Protein AF-A0A8C5YFV2-F1 (afdb_monomer_lite)

Organism: Microcebus murinus (NCBI:txid30608)

InterPro domains:
  IPR001377 Small ribosomal subunit protein eS6 [PF01092] (3-50)
  IPR001377 Small ribosomal subunit protein eS6 [PTHR11502] (2-72)
  IPR001377 Small ribosomal subunit protein eS6 [SM01405] (1-50)

Foldseek 3Di:
DAPPDPVDDDPDHPDDDDDDDDDPDDDPPDPDDDDDDDDDDPDDDPPPVPDDDDDPDDDPDPVRVCVVVVPDDPPPPDD

pLDDT: mean 86.73, std 11.62, range [44.0, 94.56]

Structure (mmCIF, N/CA/C/O backbone):
data_AF-A0A8C5YFV2-F1
#
_entry.id   AF-A0A8C5YFV2-F1
#
loop_
_atom_site.group_PDB
_atom_site.id
_atom_site.type_symbol
_atom_site.label_atom_id
_atom_site.label_alt_id
_atom_site.label_comp_id
_atom_site.label_asym_id
_atom_site.label_entity_id
_atom_site.label_seq_id
_atom_site.pdbx_PDB_ins_code
_atom_site.Cartn_x
_atom_site.Cartn_y
_atom_site.Cartn_z
_atom_site.occupancy
_atom_site.B_iso_or_equiv
_atom_site.auth_seq_id
_atom_site.auth_comp_id
_atom_site.auth_asym_id
_atom_site.auth_atom_id
_atom_site.pdbx_PDB_model_num
ATOM 1 N N . MET A 1 1 ? 16.727 8.081 -9.449 1.00 87.50 1 MET A N 1
ATOM 2 C CA . MET A 1 1 ? 15.945 8.000 -8.198 1.00 87.50 1 MET A CA 1
ATOM 3 C C . MET A 1 1 ? 16.784 8.466 -7.029 1.00 87.50 1 MET A C 1
ATOM 5 O O . MET A 1 1 ? 17.957 8.113 -6.978 1.00 87.50 1 MET A O 1
ATOM 9 N N . CYS A 1 2 ? 16.195 9.269 -6.143 1.00 90.19 2 CYS A N 1
ATOM 10 C CA . CYS A 1 2 ? 16.778 9.723 -4.876 1.00 90.19 2 CYS A CA 1
ATOM 11 C C . CYS A 1 2 ? 15.979 9.177 -3.671 1.00 90.19 2 CYS A C 1
ATOM 13 O O . CYS A 1 2 ? 15.043 8.390 -3.835 1.00 90.19 2 CYS A O 1
ATOM 15 N N . LYS A 1 3 ? 16.366 9.560 -2.450 1.00 91.31 3 LYS A N 1
ATOM 16 C CA . LYS A 1 3 ? 15.659 9.192 -1.215 1.00 91.31 3 LYS A CA 1
ATOM 17 C C . LYS A 1 3 ? 14.202 9.683 -1.260 1.00 91.31 3 LYS A C 1
ATOM 19 O O . LYS A 1 3 ? 13.968 10.841 -1.576 1.00 91.31 3 LYS A O 1
ATOM 24 N N . GLY A 1 4 ? 13.253 8.805 -0.925 1.00 90.38 4 GLY A N 1
ATOM 25 C CA . GLY A 1 4 ? 11.814 9.113 -0.895 1.00 90.38 4 GLY A CA 1
ATOM 26 C C . GLY A 1 4 ? 11.012 8.607 -2.100 1.00 90.38 4 GLY A C 1
ATOM 27 O O . GLY A 1 4 ? 9.788 8.636 -2.061 1.00 90.38 4 GLY A O 1
ATOM 28 N N . HIS A 1 5 ? 11.663 8.086 -3.145 1.00 91.56 5 HIS A N 1
ATOM 29 C CA . HIS A 1 5 ? 10.954 7.415 -4.239 1.00 91.56 5 HIS A CA 1
ATOM 30 C C . HIS A 1 5 ? 10.541 5.986 -3.849 1.00 91.56 5 HIS A C 1
ATOM 32 O O . HIS A 1 5 ? 11.363 5.223 -3.347 1.00 91.56 5 HIS A O 1
ATOM 38 N N . SER A 1 6 ? 9.296 5.601 -4.149 1.00 88.44 6 SER A N 1
ATOM 39 C CA . SER A 1 6 ? 8.687 4.318 -3.750 1.00 88.44 6 SER A CA 1
ATOM 40 C C . SER A 1 6 ? 9.480 3.077 -4.184 1.00 88.44 6 SER A C 1
ATOM 42 O O . SER A 1 6 ? 9.664 2.157 -3.394 1.00 88.44 6 SER A O 1
ATOM 44 N N . CYS A 1 7 ? 10.001 3.047 -5.413 1.00 90.38 7 CYS A N 1
ATOM 45 C CA . CYS A 1 7 ? 10.711 1.878 -5.949 1.00 90.38 7 CYS A CA 1
ATOM 46 C C . CYS A 1 7 ? 12.224 1.875 -5.652 1.00 90.38 7 CYS A C 1
ATOM 48 O O . CYS A 1 7 ? 12.979 1.148 -6.305 1.00 90.38 7 CYS A O 1
ATOM 50 N N . TYR A 1 8 ? 12.707 2.717 -4.730 1.00 93.12 8 TYR A N 1
ATOM 51 C CA . TYR A 1 8 ? 14.137 2.853 -4.469 1.00 93.12 8 TYR A CA 1
ATOM 52 C C . TYR A 1 8 ? 14.476 3.024 -2.989 1.00 93.12 8 TYR A C 1
ATOM 54 O O . TYR A 1 8 ? 13.965 3.907 -2.304 1.00 93.12 8 TYR A O 1
ATOM 62 N N . ARG A 1 9 ? 15.435 2.220 -2.517 1.00 91.00 9 ARG A N 1
ATOM 63 C CA . ARG A 1 9 ? 15.998 2.313 -1.169 1.00 91.00 9 ARG A CA 1
ATOM 64 C C . ARG A 1 9 ? 17.471 2.738 -1.245 1.00 91.00 9 ARG A C 1
ATOM 66 O O . ARG A 1 9 ? 18.283 1.926 -1.695 1.00 91.00 9 ARG A O 1
ATOM 73 N N . PRO A 1 10 ? 17.834 3.960 -0.816 1.00 93.50 10 PRO A N 1
ATOM 74 C CA . PRO A 1 10 ? 19.227 4.404 -0.812 1.00 93.50 10 PRO A CA 1
ATOM 75 C C . PRO A 1 10 ? 20.055 3.603 0.202 1.00 93.50 10 PRO A C 1
ATOM 77 O O . PRO A 1 10 ? 19.563 3.279 1.287 1.00 93.50 10 PRO A O 1
ATOM 80 N N . ARG A 1 11 ? 21.308 3.283 -0.140 1.00 92.44 11 ARG A N 1
ATOM 81 C CA . ARG A 1 11 ? 22.271 2.634 0.771 1.00 92.44 11 ARG A CA 1
ATOM 82 C C . ARG A 1 11 ? 23.169 3.649 1.465 1.00 92.44 11 ARG A C 1
ATOM 84 O O . ARG A 1 11 ? 23.620 3.390 2.576 1.00 92.44 11 ARG A O 1
ATOM 91 N N . ARG A 1 12 ? 23.406 4.797 0.827 1.00 92.75 12 ARG A N 1
ATOM 92 C CA . ARG A 1 12 ? 24.144 5.931 1.396 1.00 92.75 12 ARG A CA 1
ATOM 93 C C . ARG A 1 12 ? 23.357 7.228 1.237 1.00 92.75 12 ARG A C 1
ATOM 95 O O . ARG A 1 12 ? 22.510 7.363 0.351 1.00 92.75 12 ARG A O 1
ATOM 102 N N . THR A 1 13 ? 23.637 8.193 2.104 1.00 91.50 13 THR A N 1
ATOM 103 C CA . THR A 1 13 ? 23.052 9.534 2.010 1.00 91.50 13 THR A CA 1
ATOM 104 C C . THR A 1 13 ? 23.502 10.206 0.712 1.00 91.50 13 THR A C 1
ATOM 106 O O . THR A 1 13 ? 24.667 10.118 0.342 1.00 91.50 13 THR A O 1
ATOM 109 N N . GLY A 1 14 ? 22.570 10.839 -0.006 1.00 90.69 14 GLY A N 1
ATOM 110 C CA . GLY A 1 14 ? 22.853 11.527 -1.274 1.00 90.69 14 GLY A CA 1
ATOM 111 C C . GLY A 1 14 ? 22.928 10.629 -2.516 1.00 90.69 14 GLY A C 1
ATOM 112 O O . GLY A 1 14 ? 23.052 11.141 -3.625 1.00 90.69 14 GLY A O 1
ATOM 113 N N . GLU A 1 15 ? 22.799 9.306 -2.376 1.00 93.50 15 GLU A N 1
ATOM 114 C CA . GLU A 1 15 ? 22.888 8.379 -3.509 1.00 93.50 15 GLU A CA 1
ATOM 115 C C . GLU A 1 15 ? 21.756 8.596 -4.529 1.00 93.50 15 GLU A C 1
ATOM 117 O O . GLU A 1 15 ? 20.564 8.590 -4.186 1.00 93.50 15 GLU A O 1
ATOM 122 N N . ARG A 1 16 ? 22.129 8.709 -5.811 1.00 92.31 16 ARG A N 1
ATOM 123 C CA . ARG A 1 16 ? 21.196 8.716 -6.942 1.00 92.31 16 ARG A CA 1
ATOM 124 C C . ARG A 1 16 ? 21.494 7.546 -7.869 1.00 92.31 16 ARG A C 1
ATOM 126 O O . ARG A 1 16 ? 22.622 7.376 -8.314 1.00 92.31 16 ARG A O 1
ATOM 133 N N . LYS A 1 17 ? 20.462 6.768 -8.202 1.00 92.56 17 LYS A N 1
ATOM 134 C CA . LYS A 1 17 ? 20.588 5.603 -9.094 1.00 92.56 17 LYS A CA 1
ATOM 135 C C . LYS A 1 17 ? 19.566 5.633 -10.223 1.00 92.56 17 LYS A C 1
ATOM 137 O O . LYS A 1 17 ? 18.409 6.006 -10.003 1.00 92.56 17 LYS A O 1
ATOM 142 N N . ARG A 1 18 ? 19.974 5.231 -11.431 1.00 93.31 18 ARG A N 1
ATOM 143 C CA . ARG A 1 18 ? 19.062 4.995 -12.561 1.00 93.31 18 ARG A CA 1
ATOM 144 C C . ARG A 1 18 ? 18.463 3.593 -12.431 1.00 93.31 18 ARG A C 1
ATOM 146 O O . ARG A 1 18 ? 19.189 2.619 -12.248 1.00 93.31 18 ARG A O 1
ATOM 153 N N . LYS A 1 19 ? 17.137 3.504 -12.479 1.00 92.69 19 LYS A N 1
ATOM 154 C CA . LYS A 1 19 ? 16.366 2.256 -12.438 1.00 92.69 19 LYS A CA 1
ATOM 155 C C . LYS A 1 19 ? 15.248 2.373 -13.468 1.00 92.69 19 LYS A C 1
ATOM 157 O O . LYS A 1 19 ? 14.644 3.438 -13.571 1.00 92.69 19 LYS A O 1
ATOM 162 N N . SER A 1 20 ? 15.003 1.307 -14.220 1.00 92.94 20 SER A N 1
ATOM 163 C CA . SER A 1 20 ? 13.804 1.176 -15.041 1.00 92.94 20 SER A CA 1
ATOM 164 C C . SER A 1 20 ? 12.612 0.860 -14.138 1.00 92.94 20 SER A C 1
ATOM 166 O O . SER A 1 20 ? 12.722 0.069 -13.200 1.00 9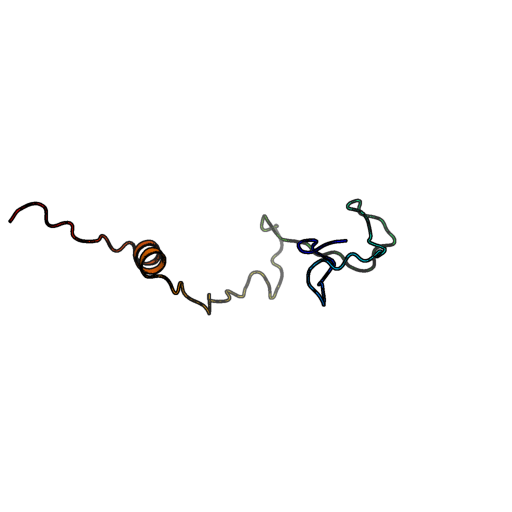2.94 20 SER A O 1
ATOM 168 N N . VAL A 1 21 ? 11.484 1.507 -14.406 1.00 92.38 21 VAL A N 1
ATOM 169 C CA . VAL A 1 21 ? 10.199 1.252 -13.750 1.00 92.38 21 VAL A CA 1
ATOM 170 C C . VAL A 1 21 ? 9.107 1.225 -14.804 1.00 92.38 21 VAL A C 1
ATOM 172 O O . VAL A 1 21 ? 9.249 1.841 -15.860 1.00 92.38 21 VAL A O 1
ATOM 175 N N . ARG A 1 22 ? 8.024 0.503 -14.521 1.00 90.81 22 ARG A N 1
ATOM 176 C CA . ARG A 1 22 ? 6.807 0.563 -15.333 1.00 90.81 22 ARG A CA 1
ATOM 177 C C . ARG A 1 22 ? 6.047 1.856 -15.012 1.00 90.81 22 ARG A C 1
ATOM 179 O O . ARG A 1 22 ? 6.145 2.369 -13.897 1.00 90.81 22 ARG A O 1
ATOM 186 N N . GLY A 1 23 ? 5.347 2.394 -16.009 1.00 91.31 23 GLY A N 1
ATOM 187 C CA . GLY A 1 23 ? 4.510 3.588 -15.866 1.00 91.31 23 GLY A CA 1
ATOM 188 C C . GLY A 1 23 ? 3.203 3.311 -15.116 1.00 91.31 23 GLY A C 1
ATOM 189 O O . GLY A 1 23 ? 2.972 2.201 -14.646 1.00 91.31 23 GLY A O 1
ATOM 190 N N . CYS A 1 24 ? 2.342 4.325 -15.013 1.00 92.94 24 CYS A N 1
ATOM 191 C CA . CYS A 1 24 ? 1.041 4.217 -14.339 1.00 92.94 24 CYS A CA 1
ATOM 192 C C . CYS A 1 24 ? -0.073 3.595 -15.198 1.00 92.94 24 CYS A C 1
ATOM 194 O O . CYS A 1 24 ? -1.133 3.279 -14.668 1.00 92.94 24 CYS A O 1
ATOM 196 N N . ILE A 1 25 ? 0.144 3.447 -16.506 1.00 94.38 25 ILE A N 1
ATOM 197 C CA . ILE A 1 25 ? -0.857 2.922 -17.437 1.00 94.38 25 ILE A CA 1
ATOM 198 C C . ILE A 1 25 ? -0.863 1.394 -17.359 1.00 94.38 25 ILE A C 1
ATOM 200 O O . ILE A 1 25 ? 0.190 0.753 -17.414 1.00 94.38 25 ILE A O 1
ATOM 204 N N . VAL A 1 26 ? -2.060 0.828 -17.229 1.00 94.56 26 VAL A N 1
ATOM 205 C CA . VAL A 1 26 ? -2.278 -0.619 -17.200 1.00 94.56 26 VAL A CA 1
ATOM 206 C C . VAL A 1 26 ? -2.212 -1.163 -18.626 1.00 94.56 26 VAL A C 1
ATOM 208 O O . VAL A 1 26 ? -2.813 -0.604 -19.536 1.00 94.56 26 VAL A O 1
ATOM 211 N N . ASP A 1 27 ? -1.460 -2.244 -18.807 1.00 93.19 27 ASP A N 1
ATOM 212 C CA . ASP A 1 27 ? -1.170 -2.874 -20.095 1.00 93.19 27 ASP A CA 1
ATOM 213 C C . ASP A 1 27 ? -1.256 -4.401 -19.947 1.00 93.19 27 ASP A C 1
ATOM 215 O O . ASP A 1 27 ? -1.014 -4.931 -18.858 1.00 93.19 27 ASP A O 1
ATOM 219 N N . ALA A 1 28 ? -1.561 -5.110 -21.035 1.00 93.12 28 ALA A N 1
ATOM 220 C CA . ALA A 1 28 ? -1.699 -6.568 -21.050 1.00 93.12 28 ALA A CA 1
ATOM 221 C C . ALA A 1 28 ? -0.386 -7.299 -20.714 1.00 93.12 28 ALA A C 1
ATOM 223 O O . ALA A 1 28 ? -0.406 -8.439 -20.263 1.00 93.12 28 ALA A O 1
ATOM 224 N N . ASN A 1 29 ? 0.762 -6.630 -20.867 1.00 92.69 29 ASN A N 1
ATOM 225 C CA . ASN A 1 29 ? 2.074 -7.192 -20.539 1.00 92.69 29 ASN A CA 1
ATOM 226 C C . ASN A 1 29 ? 2.411 -7.157 -19.030 1.00 92.69 29 ASN A C 1
ATOM 228 O O . ASN A 1 29 ? 3.547 -7.444 -18.645 1.00 92.69 29 ASN A O 1
ATOM 232 N N . LEU A 1 30 ? 1.485 -6.739 -18.159 1.00 92.25 30 LEU A N 1
ATOM 233 C CA . LEU A 1 30 ? 1.689 -6.746 -16.707 1.00 92.25 30 LEU A CA 1
ATOM 234 C C . LEU A 1 30 ? 1.416 -8.140 -16.126 1.00 92.25 30 LEU A C 1
ATOM 236 O O . LEU A 1 30 ? 0.331 -8.680 -16.286 1.00 92.25 30 LEU A O 1
ATOM 240 N N . SER A 1 31 ? 2.375 -8.699 -15.383 1.00 92.19 31 SER A N 1
ATOM 241 C CA . SER A 1 31 ? 2.216 -10.028 -14.772 1.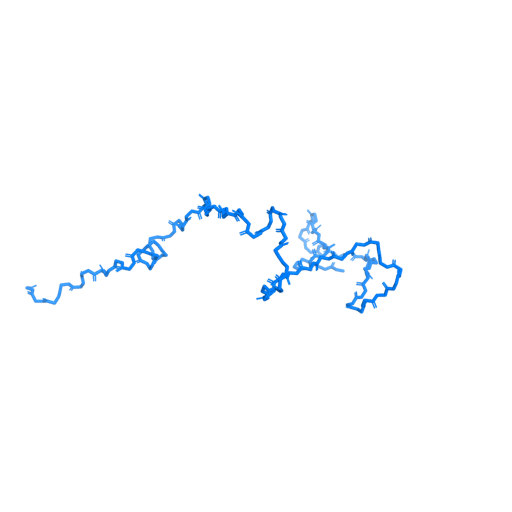00 92.19 31 SER A CA 1
ATOM 242 C C . SER A 1 31 ? 1.307 -10.045 -13.536 1.00 92.19 31 SER A C 1
ATOM 244 O O . SER A 1 31 ? 0.708 -11.071 -13.241 1.00 92.19 31 SER A O 1
ATOM 246 N N . VAL A 1 32 ? 1.237 -8.946 -12.775 1.00 93.38 32 VAL A N 1
ATOM 247 C CA . VAL A 1 32 ? 0.497 -8.866 -11.501 1.00 93.38 32 VAL A CA 1
ATOM 248 C C . VAL A 1 32 ? -0.117 -7.475 -11.339 1.00 93.38 32 VAL A C 1
ATOM 250 O O . VAL A 1 32 ? 0.532 -6.471 -11.644 1.00 93.38 32 VAL A O 1
ATOM 253 N N . LEU A 1 33 ? -1.343 -7.417 -10.808 1.00 94.12 33 LEU A N 1
ATOM 254 C CA . LEU A 1 33 ? -2.039 -6.189 -10.416 1.00 94.12 33 LEU A CA 1
ATOM 255 C C . LEU A 1 33 ? -2.397 -6.233 -8.927 1.00 94.12 33 LEU A C 1
ATOM 257 O O . LEU A 1 33 ? -2.873 -7.248 -8.428 1.00 94.12 33 LEU A O 1
ATOM 261 N N . ASN A 1 34 ? -2.208 -5.110 -8.233 1.00 92.62 34 ASN A N 1
ATOM 262 C CA . ASN A 1 34 ? -2.630 -4.936 -6.844 1.00 92.62 34 ASN A CA 1
ATOM 263 C C . ASN A 1 34 ? -3.901 -4.082 -6.818 1.00 92.62 34 ASN A C 1
ATOM 265 O O . ASN A 1 34 ? -3.861 -2.919 -7.219 1.00 92.62 34 ASN A O 1
ATOM 269 N N . LEU A 1 35 ? -5.012 -4.652 -6.354 1.00 91.44 35 LEU A N 1
ATOM 270 C CA . LEU A 1 35 ? -6.325 -4.002 -6.318 1.00 91.44 35 LEU A CA 1
ATOM 271 C C . LEU A 1 35 ? -6.813 -3.847 -4.871 1.00 91.44 35 LEU A C 1
ATOM 273 O O . LEU A 1 35 ? -6.447 -4.630 -3.997 1.00 91.44 35 LEU A O 1
ATOM 277 N N . VAL A 1 36 ? -7.657 -2.843 -4.626 1.00 91.25 36 VAL A N 1
ATOM 278 C CA . VAL A 1 36 ? -8.327 -2.613 -3.336 1.00 91.25 36 VAL A CA 1
ATOM 279 C C . VAL A 1 36 ? -9.832 -2.570 -3.574 1.00 91.25 36 VAL A C 1
ATOM 281 O O . VAL A 1 36 ? -10.300 -1.850 -4.455 1.00 91.25 36 VAL A O 1
ATOM 284 N N . ILE A 1 37 ? -10.593 -3.334 -2.789 1.00 89.69 37 ILE A N 1
ATOM 285 C CA . ILE A 1 37 ? -12.056 -3.370 -2.883 1.00 89.69 37 ILE A CA 1
ATOM 286 C C . ILE A 1 37 ? -12.640 -2.168 -2.138 1.00 89.69 37 ILE A C 1
ATOM 288 O O . ILE A 1 37 ? -12.384 -1.986 -0.951 1.00 89.69 37 ILE A O 1
ATOM 292 N N . VAL A 1 38 ? -13.438 -1.356 -2.836 1.00 90.62 38 VAL A N 1
ATOM 293 C CA . VAL A 1 38 ? -14.092 -0.163 -2.262 1.00 90.62 38 VAL A CA 1
ATOM 294 C C . VAL A 1 38 ? -15.558 -0.429 -1.911 1.00 90.62 38 VAL A C 1
ATOM 296 O O . VAL A 1 38 ? -16.067 0.117 -0.936 1.00 90.62 38 VAL A O 1
ATOM 299 N N . LYS A 1 39 ? -16.249 -1.267 -2.692 1.00 89.81 39 LYS A N 1
ATOM 300 C CA . LYS A 1 39 ? -17.659 -1.625 -2.492 1.00 89.81 39 LYS A CA 1
ATOM 301 C C . LYS A 1 39 ? -17.837 -3.133 -2.618 1.00 89.81 39 LYS A C 1
ATOM 303 O O . LYS A 1 39 ? -17.203 -3.755 -3.467 1.00 89.81 39 LYS A O 1
ATOM 308 N N . LYS A 1 40 ? -18.709 -3.697 -1.781 1.00 87.56 40 LYS A N 1
ATOM 309 C CA . LYS A 1 40 ? -19.103 -5.105 -1.848 1.00 87.56 40 LYS A CA 1
ATOM 310 C C . LYS A 1 40 ? -20.023 -5.314 -3.058 1.00 87.56 40 LYS A C 1
ATOM 312 O O . LYS A 1 40 ? -20.931 -4.514 -3.270 1.00 87.56 40 LYS A O 1
ATOM 317 N N . GLY A 1 41 ? -19.747 -6.340 -3.859 1.00 87.38 41 GLY A N 1
ATOM 318 C CA . GLY A 1 41 ? -20.624 -6.764 -4.952 1.00 87.38 41 GLY A CA 1
ATOM 319 C C . GLY A 1 41 ? -21.723 -7.712 -4.467 1.00 87.38 41 GLY A C 1
ATOM 320 O O . GLY A 1 41 ? -21.837 -7.983 -3.276 1.00 87.38 41 GLY A O 1
ATOM 321 N N . GLU A 1 42 ? -22.507 -8.246 -5.401 1.00 86.12 42 GLU A N 1
ATOM 322 C CA . GLU A 1 42 ? -23.575 -9.214 -5.097 1.00 86.12 42 GLU A CA 1
ATOM 323 C C . GLU A 1 42 ? -23.035 -10.547 -4.566 1.00 86.12 42 GLU A C 1
ATOM 325 O O . GLU A 1 42 ? -23.691 -11.212 -3.770 1.00 86.12 42 GLU A O 1
ATOM 330 N N . LYS A 1 43 ? -21.834 -10.940 -5.004 1.00 86.94 43 LYS A N 1
ATOM 331 C CA . LYS A 1 43 ? -21.191 -12.187 -4.592 1.00 86.94 43 LYS A CA 1
ATOM 332 C C . LYS A 1 43 ? -20.206 -11.939 -3.460 1.00 86.94 43 LYS A C 1
ATOM 334 O O . LYS A 1 43 ? -19.334 -11.073 -3.561 1.00 86.94 43 LYS A O 1
ATOM 339 N N . ASP A 1 44 ? -20.326 -12.757 -2.425 1.00 82.19 44 ASP A N 1
ATOM 340 C CA . ASP A 1 44 ? -19.339 -12.864 -1.361 1.00 82.19 44 ASP A CA 1
ATOM 341 C C . ASP A 1 44 ? -18.058 -13.527 -1.867 1.00 82.19 44 ASP A C 1
ATOM 343 O O . ASP A 1 44 ? -18.094 -14.440 -2.696 1.00 82.19 44 ASP A O 1
ATOM 347 N N . ILE A 1 45 ? -16.916 -13.041 -1.379 1.00 85.50 45 ILE A N 1
ATOM 348 C CA . ILE A 1 45 ? -15.600 -13.582 -1.722 1.00 85.50 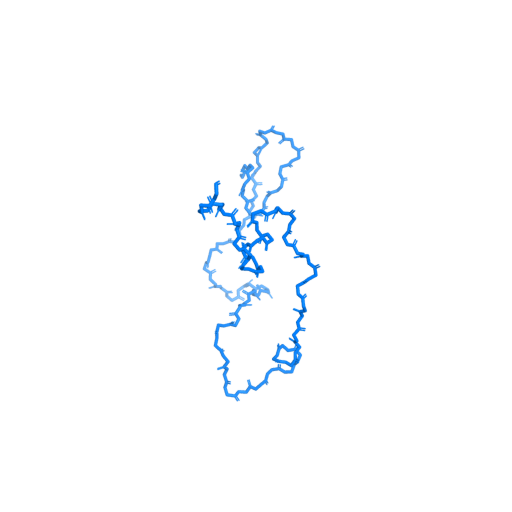45 ILE A CA 1
ATOM 349 C C . ILE A 1 45 ? -15.058 -14.273 -0.469 1.00 85.50 45 ILE A C 1
ATOM 351 O O . ILE A 1 45 ? -14.689 -13.574 0.485 1.00 85.50 45 ILE A O 1
ATOM 355 N N . PRO A 1 46 ? -14.977 -15.616 -0.467 1.00 84.38 46 PRO A N 1
ATOM 356 C CA . PRO A 1 46 ? -14.569 -16.358 0.714 1.00 84.38 46 PRO A CA 1
ATOM 357 C C . PRO A 1 46 ? -13.156 -15.957 1.145 1.00 84.38 46 PRO A C 1
ATOM 359 O O . PRO A 1 46 ? -12.248 -15.820 0.320 1.00 84.38 46 PRO A O 1
ATOM 362 N N . GLY A 1 47 ? -12.973 -15.753 2.448 1.00 83.19 47 GLY A N 1
ATOM 363 C CA . GLY A 1 47 ? -11.680 -15.417 3.057 1.00 83.19 47 GLY A CA 1
ATOM 364 C C . GLY A 1 47 ? -11.348 -13.923 3.117 1.00 83.19 47 GLY A C 1
ATOM 365 O O . GLY A 1 47 ? -10.478 -13.541 3.901 1.00 83.19 47 GLY A O 1
ATOM 366 N N . LEU A 1 48 ? -12.065 -13.069 2.377 1.00 82.69 48 LEU A N 1
ATOM 367 C CA . LEU A 1 48 ? -11.918 -11.612 2.471 1.00 82.69 48 LEU A CA 1
ATOM 368 C C . LEU A 1 48 ? -13.079 -10.957 3.223 1.00 82.69 48 LEU A C 1
ATOM 370 O O . LEU A 1 48 ? -12.846 -10.085 4.055 1.00 82.69 48 LEU A O 1
ATOM 374 N N . THR A 1 49 ? -14.319 -11.362 2.939 1.00 81.25 49 THR A N 1
ATOM 375 C CA . THR A 1 49 ? -15.508 -10.802 3.605 1.00 81.25 49 THR A CA 1
ATOM 376 C C . THR A 1 49 ? -15.759 -11.394 4.986 1.00 81.25 49 THR A C 1
ATOM 378 O O . THR A 1 49 ? -16.406 -10.753 5.809 1.00 81.25 49 THR A O 1
ATOM 381 N N . ASP A 1 50 ? -15.235 -12.589 5.246 1.00 83.44 50 ASP A N 1
ATOM 382 C CA . ASP A 1 50 ? -15.575 -13.367 6.443 1.00 83.44 50 ASP A CA 1
ATOM 383 C C . ASP A 1 50 ? -14.618 -13.097 7.607 1.00 83.44 50 ASP A C 1
ATOM 385 O O . ASP A 1 50 ? -14.930 -13.368 8.765 1.00 83.44 50 ASP A O 1
ATOM 389 N N . THR A 1 51 ? -13.427 -12.577 7.305 1.00 84.75 51 THR A N 1
ATOM 390 C CA . THR A 1 51 ? -12.356 -12.426 8.285 1.00 84.75 51 THR A CA 1
ATOM 391 C C . 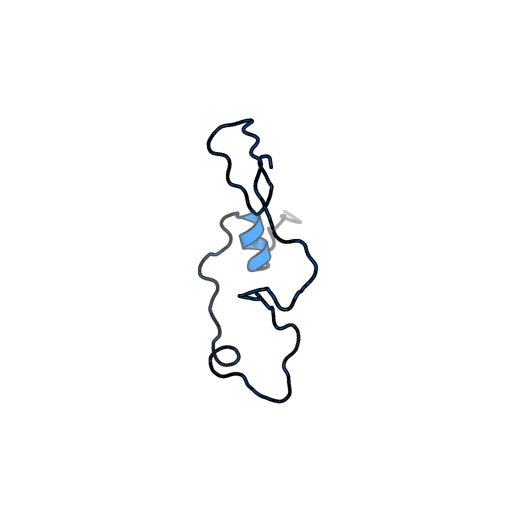THR A 1 51 ? -12.190 -10.966 8.688 1.00 84.75 51 THR A C 1
ATOM 393 O O . THR A 1 51 ? -11.959 -10.076 7.871 1.00 84.75 51 THR A O 1
ATOM 396 N N . THR A 1 52 ? -12.273 -10.700 9.990 1.00 84.31 52 THR A N 1
ATOM 397 C CA . THR A 1 52 ? -11.922 -9.397 10.560 1.00 84.31 52 THR A CA 1
ATOM 398 C C . THR A 1 52 ? -10.586 -9.513 11.275 1.00 84.31 52 THR A C 1
ATOM 400 O O . THR A 1 52 ? -10.489 -10.152 12.323 1.00 84.31 52 THR A O 1
ATOM 403 N N . VAL A 1 53 ? -9.546 -8.885 10.728 1.00 87.31 53 VAL A N 1
ATOM 404 C CA . VAL A 1 53 ? -8.226 -8.848 11.370 1.00 87.31 53 VAL A CA 1
ATOM 405 C C . VAL A 1 53 ? -8.194 -7.703 12.391 1.00 87.31 53 VAL A C 1
ATOM 407 O O . VAL A 1 53 ? -8.352 -6.540 12.001 1.00 87.31 53 VAL A O 1
ATOM 410 N N . PRO A 1 54 ? -7.986 -7.978 13.693 1.00 90.38 54 PRO A N 1
ATOM 411 C CA . PRO A 1 54 ? -7.889 -6.926 14.696 1.00 90.38 54 PRO A CA 1
ATOM 412 C C . PRO A 1 54 ? -6.606 -6.106 14.506 1.00 90.38 54 PRO A C 1
ATOM 414 O O . PRO A 1 54 ? -5.579 -6.591 14.025 1.00 90.38 54 PRO A O 1
ATOM 417 N N . ARG A 1 55 ? -6.631 -4.837 14.922 1.00 87.94 55 ARG A N 1
ATOM 418 C CA . ARG A 1 55 ? -5.428 -3.994 14.913 1.00 87.94 55 ARG A CA 1
ATOM 419 C C . ARG A 1 55 ? -4.487 -4.426 16.034 1.00 87.94 55 ARG A C 1
ATOM 421 O O . ARG A 1 55 ? -4.771 -4.179 17.198 1.00 87.94 55 ARG A O 1
ATOM 428 N N . HIS A 1 56 ? -3.349 -5.010 15.667 1.00 89.81 56 HIS A N 1
ATOM 429 C CA . HIS A 1 56 ? -2.367 -5.496 16.639 1.00 89.81 56 HIS A CA 1
ATOM 430 C C . HIS A 1 56 ? -1.606 -4.367 17.359 1.00 89.81 56 HIS A C 1
ATOM 432 O O . HIS A 1 56 ? -1.317 -4.464 18.546 1.00 89.81 56 HIS A O 1
ATOM 438 N N . LEU A 1 57 ? -1.283 -3.273 16.659 1.00 91.56 57 LEU A N 1
ATOM 439 C CA . LEU A 1 57 ? -0.513 -2.160 17.223 1.00 91.56 57 LEU A CA 1
ATOM 440 C C . LEU A 1 57 ? -1.417 -0.973 17.561 1.00 91.56 57 LEU A C 1
ATOM 442 O O . LEU A 1 57 ? -2.005 -0.345 16.676 1.00 91.56 57 LEU A O 1
ATOM 446 N N . GLY A 1 58 ? -1.487 -0.649 18.852 1.00 88.69 58 GLY A N 1
ATOM 447 C CA . GLY A 1 58 ? -2.172 0.534 19.362 1.00 88.69 58 GLY A CA 1
ATOM 448 C C . GLY A 1 58 ? -1.338 1.820 19.241 1.00 88.69 58 GLY A C 1
ATOM 449 O O . GLY A 1 58 ? -0.129 1.782 18.990 1.00 88.69 58 GLY A O 1
ATOM 450 N N . PRO A 1 59 ? -1.953 3.000 19.428 1.00 94.44 59 PRO A N 1
ATOM 451 C CA . PRO A 1 59 ? -1.224 4.259 19.417 1.00 94.44 59 PRO A CA 1
ATOM 452 C C . PRO A 1 59 ? -0.280 4.367 20.618 1.00 94.44 59 PRO A C 1
ATOM 454 O O . PRO A 1 59 ? -0.706 4.250 21.756 1.00 94.44 59 PRO A O 1
ATOM 457 N N . GLN A 1 60 ? 0.990 4.692 20.375 1.00 94.38 60 GLN A N 1
ATOM 458 C CA . GLN A 1 60 ? 1.981 4.840 21.452 1.00 94.38 60 GLN A CA 1
ATOM 459 C C . GLN A 1 60 ? 1.913 6.200 22.173 1.00 94.38 60 GLN A C 1
ATOM 461 O O . GLN A 1 60 ? 2.284 6.331 23.332 1.00 94.38 60 GLN A O 1
ATOM 466 N N . ARG A 1 61 ? 1.487 7.260 21.474 1.00 93.50 61 ARG A N 1
ATOM 467 C CA . ARG A 1 61 ? 1.519 8.629 22.021 1.00 93.50 61 ARG A CA 1
ATOM 468 C C . ARG A 1 61 ? 0.287 8.889 22.883 1.00 93.50 61 ARG A C 1
ATOM 470 O O . ARG A 1 61 ? -0.823 8.690 22.394 1.00 93.50 61 ARG A O 1
ATOM 477 N N . ALA A 1 62 ? 0.474 9.466 24.072 1.00 91.50 62 ALA A N 1
ATOM 478 C CA . ALA A 1 62 ? -0.606 9.798 25.009 1.00 91.50 62 ALA A CA 1
ATOM 479 C C . ALA A 1 62 ? -1.755 10.594 24.362 1.00 91.50 62 ALA A C 1
ATOM 481 O O . ALA A 1 62 ? -2.923 10.270 24.554 1.00 91.50 62 AL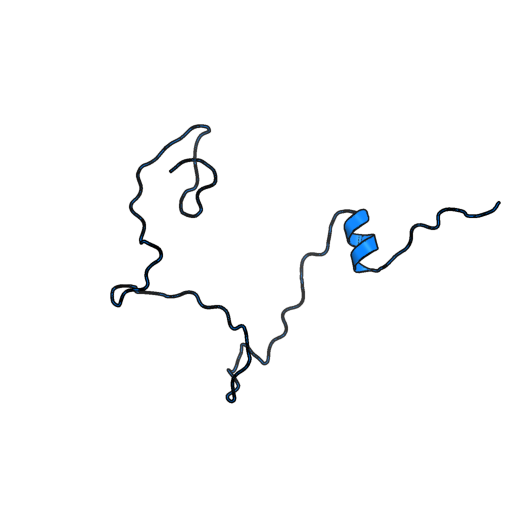A A O 1
ATOM 482 N N . SER A 1 63 ? -1.447 11.579 23.512 1.00 90.50 63 SER A N 1
ATOM 483 C CA . SER A 1 63 ? -2.469 12.353 22.792 1.00 90.50 63 SER A CA 1
ATOM 484 C C . SER A 1 63 ? -3.309 11.509 21.824 1.00 90.50 63 SER A C 1
ATOM 486 O O . SER A 1 63 ? -4.497 11.771 21.658 1.00 90.50 63 SER A O 1
ATOM 488 N N . ARG A 1 64 ? -2.722 10.481 21.196 1.00 91.50 64 ARG A N 1
ATOM 489 C CA . ARG A 1 64 ? -3.436 9.559 20.299 1.00 91.50 64 ARG A CA 1
ATOM 490 C C . ARG A 1 64 ? -4.237 8.509 21.069 1.00 91.50 64 ARG A C 1
ATOM 492 O O . ARG A 1 64 ? -5.301 8.132 20.598 1.00 91.50 64 ARG A O 1
ATOM 499 N N . ILE A 1 65 ? -3.770 8.098 22.248 1.00 92.62 65 ILE A N 1
ATOM 500 C CA . ILE A 1 65 ? -4.512 7.214 23.162 1.00 92.62 65 ILE A CA 1
ATOM 501 C C . ILE A 1 65 ? -5.772 7.927 23.661 1.00 92.62 65 ILE A C 1
ATOM 503 O O . ILE A 1 65 ? -6.869 7.403 23.504 1.00 92.62 65 ILE A O 1
ATOM 507 N N . ARG A 1 66 ? -5.636 9.165 24.160 1.00 91.88 66 ARG A N 1
ATOM 508 C CA . ARG A 1 66 ? -6.780 9.977 24.611 1.00 91.88 66 ARG A CA 1
ATOM 509 C C . ARG A 1 66 ? -7.834 10.143 23.518 1.00 91.88 66 ARG A C 1
ATOM 511 O O . ARG A 1 66 ? -9.010 9.985 23.799 1.00 91.88 66 ARG A O 1
ATOM 518 N N . LYS A 1 67 ? -7.416 10.394 22.269 1.00 90.62 67 LYS A N 1
ATOM 519 C CA . LYS A 1 67 ? -8.331 10.473 21.116 1.00 90.62 67 LYS A CA 1
ATOM 520 C C . LYS A 1 67 ? -9.005 9.142 20.795 1.00 90.62 67 LYS A C 1
ATOM 522 O O . LYS A 1 67 ? -10.188 9.136 20.502 1.00 90.62 67 LYS A O 1
ATOM 527 N N . LEU A 1 68 ? -8.269 8.031 20.829 1.00 90.19 68 LEU A N 1
ATOM 528 C CA . LEU A 1 68 ? -8.830 6.717 20.505 1.00 90.19 68 LEU A CA 1
ATOM 529 C C . LEU A 1 68 ? -9.892 6.285 21.524 1.00 90.19 68 LEU A C 1
ATOM 531 O O . LEU A 1 68 ? -10.901 5.708 21.138 1.00 90.19 68 LEU A O 1
ATOM 535 N N . PHE A 1 69 ? -9.675 6.606 22.800 1.00 91.69 69 PHE A N 1
ATOM 536 C CA . PHE A 1 69 ? -10.594 6.284 23.892 1.00 91.69 69 PHE A CA 1
ATOM 537 C C . PHE A 1 69 ? -11.524 7.448 24.280 1.00 91.69 69 PHE A C 1
ATOM 539 O O . PHE A 1 69 ? -12.211 7.360 25.291 1.00 91.69 69 PHE A O 1
ATOM 546 N N . ASN A 1 70 ? -11.543 8.542 23.506 1.00 90.56 70 ASN A N 1
ATOM 547 C CA . ASN A 1 70 ? -12.328 9.757 23.774 1.00 90.56 70 ASN A CA 1
ATOM 548 C C . ASN A 1 70 ? -12.200 10.310 25.213 1.00 90.56 70 ASN A C 1
ATOM 550 O O . ASN A 1 70 ? -13.143 10.873 25.766 1.00 90.56 70 ASN A O 1
ATOM 554 N N . LEU A 1 71 ? -11.016 10.187 25.818 1.00 87.56 71 LEU A N 1
ATOM 555 C CA . LEU A 1 71 ? -10.737 10.680 27.165 1.00 87.56 71 LEU A CA 1
ATOM 556 C C . LEU A 1 71 ? -10.484 12.191 27.117 1.00 87.56 71 LEU A C 1
ATOM 558 O O . LEU A 1 71 ? -9.497 12.649 26.527 1.00 87.56 71 LEU A O 1
ATOM 562 N N . ARG A 1 72 ? -11.360 12.972 27.756 1.00 78.69 72 ARG A N 1
ATOM 563 C CA . ARG A 1 72 ? -11.108 14.395 28.005 1.00 78.69 72 ARG A CA 1
ATOM 564 C C . ARG A 1 72 ? -10.037 14.525 29.084 1.00 78.69 72 ARG A C 1
ATOM 566 O O . ARG A 1 72 ? -10.030 13.788 30.063 1.00 78.69 72 ARG A O 1
ATOM 573 N N . VAL A 1 73 ? -9.120 15.469 28.901 1.00 67.38 73 VAL A N 1
ATOM 574 C CA . VAL A 1 73 ? -8.334 15.971 30.030 1.00 67.38 73 VAL A CA 1
ATOM 575 C C . VAL A 1 73 ? -9.314 16.819 30.827 1.00 67.38 73 VAL A C 1
ATOM 577 O O . VAL A 1 73 ? -9.861 17.759 30.256 1.00 67.38 73 VAL A O 1
ATOM 580 N N . CYS A 1 74 ? -9.581 16.478 32.089 1.00 50.56 74 CYS A N 1
ATOM 581 C CA . CYS A 1 74 ? -10.206 17.427 33.003 1.00 50.56 74 CYS A CA 1
ATOM 582 C C . CYS A 1 74 ? -9.290 18.652 33.059 1.00 50.56 74 CYS A C 1
ATOM 584 O O . CYS A 1 74 ? -8.260 18.632 33.727 1.00 50.56 74 CYS A O 1
ATOM 586 N N . VAL A 1 75 ? -9.619 19.687 32.291 1.00 51.91 75 VAL A N 1
ATOM 587 C CA . VAL 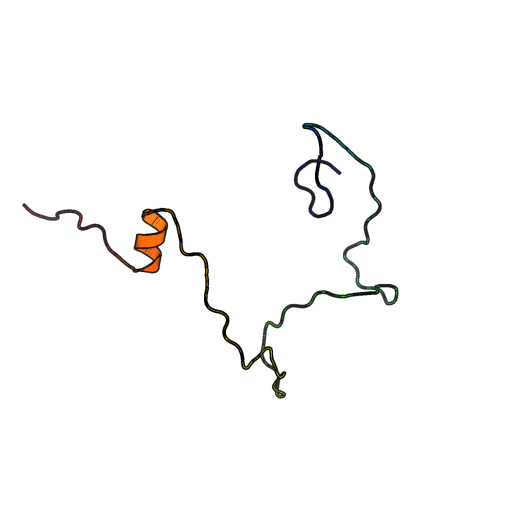A 1 75 ? -9.257 21.040 32.682 1.00 51.91 75 VAL A CA 1
ATOM 588 C C . VAL A 1 75 ? -10.155 21.297 33.879 1.00 51.91 75 VAL A C 1
ATOM 590 O O . VAL A 1 75 ? -11.372 21.166 33.773 1.00 51.91 75 VAL A O 1
ATOM 593 N N . THR A 1 76 ? -9.549 21.519 35.035 1.00 51.41 76 THR A N 1
ATOM 594 C CA . THR A 1 76 ? -10.224 22.024 36.225 1.00 51.41 76 THR A CA 1
ATOM 595 C C . THR A 1 76 ? -10.873 23.358 35.867 1.00 51.41 76 THR A C 1
ATOM 597 O O . THR A 1 76 ? -10.238 24.406 35.933 1.00 51.41 76 THR A O 1
ATOM 600 N N . GLU A 1 77 ? -12.124 23.319 35.420 1.00 47.88 77 GLU A N 1
ATOM 601 C CA . GLU A 1 77 ? -13.025 24.455 35.538 1.00 47.88 77 GLU A CA 1
ATOM 602 C C . GLU A 1 77 ? -13.532 24.441 36.985 1.00 47.88 77 GLU A C 1
ATOM 604 O O . GLU A 1 77 ? -14.350 23.603 37.354 1.00 47.88 77 GLU A O 1
ATOM 609 N N . GLY A 1 78 ? -12.974 25.329 37.810 1.00 48.50 78 GLY A N 1
ATOM 610 C CA . GLY A 1 78 ? -13.546 25.726 39.098 1.00 48.50 78 GLY A CA 1
ATOM 611 C C . GLY A 1 78 ? -13.280 24.808 40.293 1.00 48.50 78 GLY A C 1
ATOM 612 O O . GLY A 1 78 ? -14.211 24.173 40.776 1.00 48.50 78 GLY A O 1
ATOM 613 N N . ILE A 1 79 ? -12.043 24.819 40.806 1.00 44.00 79 ILE A N 1
ATOM 614 C CA . ILE A 1 79 ? -11.705 25.310 42.163 1.00 44.00 79 ILE A CA 1
ATOM 615 C C . ILE A 1 79 ? -10.399 26.096 42.034 1.00 44.00 79 ILE A C 1
ATOM 617 O O . ILE A 1 79 ? -9.497 25.585 41.331 1.00 44.00 79 ILE A O 1
#

Radius of gyration: 22.94 Å; chains: 1; bounding box: 48×42×63 Å

Secondary structure (DSSP, 8-state):
--TT-TT---SSTT---------SS--TT-S-------S--SS--TTTSS------SPP-SHHHHHHHTT---------

Sequence (79 aa):
MCKGHSCYRPRRTGERKRKSVRGCIVDANLSVLNLVIVKKGEKDIPGLTDTTVPRHLGPQRASRIRKLFNLRVCVTEGI